Protein AF-A0A644UTD5-F1 (afdb_monomer_lite)

Structure (mmCIF, N/CA/C/O backbone):
data_AF-A0A644UTD5-F1
#
_entry.id   AF-A0A644UTD5-F1
#
loop_
_atom_site.group_PDB
_atom_site.id
_atom_site.type_symbol
_atom_site.label_atom_id
_atom_site.label_alt_id
_atom_site.label_comp_id
_atom_site.label_asym_id
_atom_site.label_entity_id
_atom_site.label_seq_id
_atom_site.pdbx_PDB_ins_code
_atom_site.Cartn_x
_atom_site.Cartn_y
_atom_site.Cartn_z
_atom_site.occupancy
_atom_site.B_iso_or_equiv
_atom_site.auth_seq_id
_atom_site.auth_comp_id
_atom_site.auth_asym_id
_atom_site.auth_atom_id
_atom_site.pdbx_PDB_model_num
ATOM 1 N N . MET A 1 1 ? 15.815 26.730 26.690 1.00 72.31 1 MET A N 1
ATOM 2 C CA . MET A 1 1 ? 14.723 26.857 25.695 1.00 72.31 1 MET A CA 1
ATOM 3 C C . MET A 1 1 ? 14.392 25.531 25.014 1.00 72.31 1 MET A C 1
ATOM 5 O O . MET A 1 1 ? 13.255 25.101 25.145 1.00 72.31 1 MET A O 1
ATOM 9 N N . LEU A 1 2 ? 15.359 24.835 24.398 1.00 78.94 2 LEU A N 1
ATOM 10 C CA . LEU A 1 2 ? 15.138 23.536 23.733 1.00 78.94 2 LEU A CA 1
ATOM 11 C C . LEU A 1 2 ? 14.426 22.489 24.612 1.00 78.94 2 LEU A C 1
ATOM 13 O O . LEU A 1 2 ? 13.412 21.934 24.210 1.00 78.94 2 LEU A O 1
ATOM 17 N N . ASN A 1 3 ? 14.89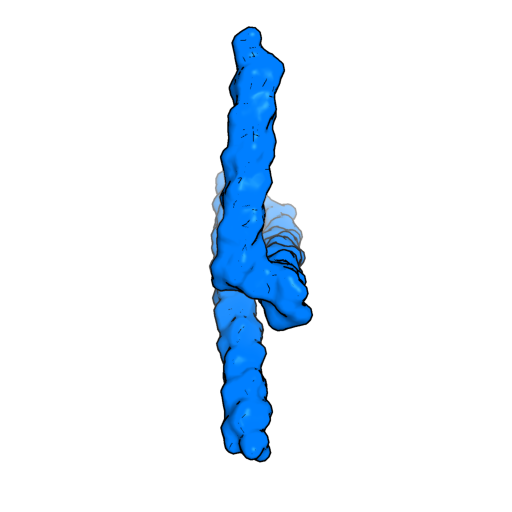3 22.276 25.848 1.00 84.12 3 ASN A N 1
ATOM 18 C CA . ASN A 1 3 ? 14.295 21.278 26.752 1.00 84.12 3 ASN A CA 1
ATOM 19 C C . ASN A 1 3 ? 12.831 21.573 27.117 1.00 84.12 3 ASN A C 1
ATOM 21 O O . ASN A 1 3 ? 12.079 20.656 27.438 1.00 84.12 3 ASN A O 1
ATOM 25 N N . ARG A 1 4 ? 12.417 22.846 27.067 1.00 85.56 4 ARG A N 1
ATOM 26 C CA . ARG A 1 4 ? 11.032 23.249 27.324 1.00 85.56 4 ARG A CA 1
ATOM 27 C C . ARG A 1 4 ? 10.142 22.934 26.120 1.00 85.56 4 ARG A C 1
ATOM 29 O O . ARG A 1 4 ? 9.104 22.314 26.314 1.00 85.56 4 ARG A O 1
ATOM 36 N N . LEU A 1 5 ? 10.612 23.240 24.907 1.00 86.44 5 LEU A N 1
ATOM 37 C CA . LEU A 1 5 ? 9.946 22.870 23.653 1.00 86.44 5 LEU A CA 1
ATOM 38 C C . LEU A 1 5 ? 9.790 21.353 23.513 1.00 86.44 5 LEU A C 1
ATOM 40 O O . LEU A 1 5 ? 8.699 20.877 23.231 1.00 86.44 5 LEU A O 1
ATOM 44 N N . PHE A 1 6 ? 10.843 20.575 23.784 1.00 90.06 6 PHE A N 1
ATOM 45 C CA . PHE A 1 6 ? 10.752 19.111 23.745 1.00 90.06 6 PHE A CA 1
ATOM 46 C C . PHE A 1 6 ? 9.741 18.562 24.749 1.00 90.06 6 PHE A C 1
ATOM 48 O O . PHE A 1 6 ? 9.035 17.604 24.449 1.00 90.06 6 PHE A O 1
ATOM 55 N N . ARG A 1 7 ? 9.648 19.164 25.939 1.00 89.69 7 ARG A N 1
ATOM 56 C CA . ARG A 1 7 ? 8.666 18.759 26.947 1.00 89.69 7 ARG A CA 1
ATOM 57 C C . ARG A 1 7 ? 7.239 19.082 26.507 1.00 89.69 7 ARG A C 1
ATOM 59 O O . ARG A 1 7 ? 6.373 18.228 26.655 1.00 89.69 7 ARG A O 1
ATOM 66 N N . GLU A 1 8 ? 7.008 20.275 25.967 1.00 92.12 8 GLU A N 1
ATOM 67 C CA . GLU A 1 8 ? 5.698 20.711 25.461 1.00 92.12 8 GLU A CA 1
ATOM 68 C C . GLU A 1 8 ? 5.251 19.846 24.270 1.00 92.12 8 GLU A C 1
ATOM 70 O O . GLU A 1 8 ? 4.174 19.256 24.327 1.00 92.12 8 GLU A O 1
ATOM 75 N N . LEU A 1 9 ? 6.134 19.608 23.294 1.00 90.88 9 LEU A N 1
ATOM 76 C CA . LEU A 1 9 ? 5.888 18.687 22.176 1.00 90.88 9 LEU A CA 1
ATOM 77 C C . LEU A 1 9 ? 5.567 17.264 22.642 1.00 90.88 9 LEU A C 1
ATOM 79 O O . LEU A 1 9 ? 4.708 16.601 22.067 1.00 90.88 9 LEU A O 1
ATOM 83 N N . ARG A 1 10 ? 6.231 16.769 23.694 1.00 92.19 10 ARG A N 1
ATOM 84 C CA . ARG A 1 10 ? 5.976 15.418 24.217 1.00 92.19 10 ARG A CA 1
ATOM 85 C C . ARG A 1 10 ? 4.598 15.301 24.866 1.00 92.19 10 ARG A C 1
ATOM 87 O O . ARG A 1 10 ? 3.965 14.254 24.755 1.00 92.19 10 ARG A O 1
ATOM 94 N N . ILE A 1 11 ? 4.147 16.356 25.546 1.00 92.56 11 ILE A N 1
ATOM 95 C CA . ILE A 1 11 ? 2.808 16.426 26.145 1.00 92.56 11 ILE A CA 1
ATOM 96 C C . ILE A 1 11 ? 1.757 16.486 25.038 1.00 92.56 11 ILE A C 1
ATOM 98 O O . ILE A 1 11 ? 0.792 15.726 25.067 1.00 92.56 11 ILE A O 1
ATOM 102 N N . GLU A 1 12 ? 1.965 17.335 24.038 1.00 93.25 12 GLU A N 1
ATOM 103 C CA . GLU A 1 12 ? 1.048 17.478 22.911 1.00 93.25 12 GLU A CA 1
ATOM 104 C C . GLU A 1 12 ? 0.950 16.182 22.099 1.00 93.25 12 GLU A C 1
ATOM 106 O O . GLU A 1 12 ? -0.147 15.687 21.849 1.00 93.25 12 GLU A O 1
ATOM 111 N N . PHE A 1 13 ? 2.083 15.534 21.822 1.00 92.69 13 PHE A N 1
ATOM 112 C CA . PHE A 1 13 ? 2.113 14.221 21.184 1.00 92.69 13 PHE A CA 1
ATOM 113 C C . PHE A 1 13 ? 1.369 13.153 21.998 1.00 92.69 13 PHE A C 1
ATOM 115 O O . PHE A 1 13 ? 0.671 12.317 21.426 1.00 92.69 13 PHE A O 1
ATOM 122 N N . TYR A 1 14 ? 1.477 13.174 23.330 1.00 93.19 14 TYR A N 1
ATOM 123 C CA . TYR A 1 14 ? 0.741 12.250 24.193 1.00 93.19 14 TYR A CA 1
ATOM 124 C C . TYR A 1 14 ? -0.777 12.440 24.074 1.00 93.19 14 TYR A C 1
ATOM 126 O O . TYR A 1 14 ? -1.504 11.455 23.927 1.00 93.19 14 TYR A O 1
ATOM 134 N N . TRP A 1 15 ? -1.258 13.686 24.092 1.00 93.62 15 TRP A N 1
ATOM 135 C CA . TRP A 1 15 ? -2.682 13.984 23.925 1.00 93.62 15 TRP A CA 1
ATOM 136 C C . TRP A 1 15 ? -3.186 13.623 22.531 1.00 93.62 15 TRP A C 1
ATOM 138 O O . TRP A 1 15 ? -4.224 12.976 22.417 1.00 93.62 15 TRP A O 1
ATOM 148 N N . VAL A 1 16 ? -2.419 13.944 21.486 1.00 91.06 16 VAL A N 1
ATOM 149 C CA . VAL A 1 16 ? -2.735 13.564 20.103 1.00 91.06 16 VAL A CA 1
ATOM 150 C C . VAL A 1 16 ? -2.818 12.048 19.967 1.00 91.06 16 VAL A C 1
ATOM 152 O O . VAL A 1 16 ? -3.796 11.537 19.427 1.00 91.06 16 VAL A O 1
ATOM 155 N N . LYS 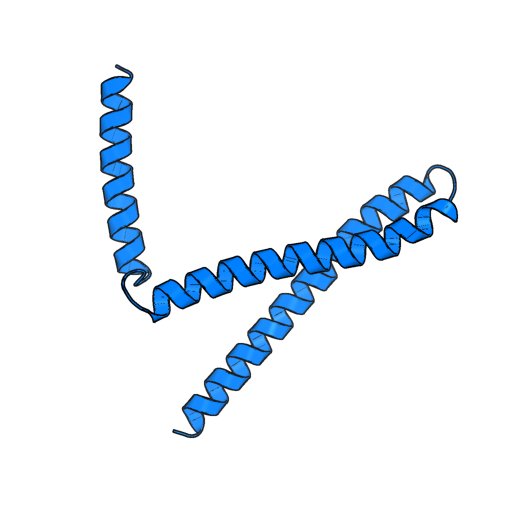A 1 17 ? -1.839 11.309 20.503 1.00 88.81 17 LYS A N 1
ATOM 156 C CA . LYS A 1 17 ? -1.854 9.843 20.496 1.00 88.81 17 LYS A CA 1
ATOM 157 C C . LYS A 1 17 ? -3.094 9.306 21.207 1.00 88.81 17 LYS A C 1
ATOM 159 O O . LYS A 1 17 ? -3.782 8.460 20.651 1.00 88.81 17 LYS A O 1
ATOM 164 N N . LYS A 1 18 ? -3.391 9.800 22.412 1.00 89.44 18 LYS A N 1
ATOM 165 C CA . LYS A 1 18 ? -4.542 9.356 23.210 1.00 89.44 18 LYS A CA 1
ATOM 166 C C . LYS A 1 18 ? -5.868 9.608 22.489 1.00 89.44 18 LYS A C 1
ATOM 168 O O . LYS A 1 18 ? -6.721 8.723 22.459 1.00 89.44 18 LYS A O 1
ATOM 173 N N . GLU A 1 19 ? -6.032 10.781 21.885 1.00 92.12 19 GLU A N 1
ATOM 174 C CA . GLU A 1 19 ? -7.240 11.120 21.131 1.00 92.12 19 GLU A CA 1
ATOM 175 C C . GLU A 1 19 ? -7.370 10.270 19.860 1.00 92.12 19 GLU A C 1
ATOM 177 O O . GLU A 1 19 ? -8.449 9.758 19.564 1.00 92.12 19 GLU A O 1
ATOM 182 N N . LEU A 1 20 ? -6.266 10.051 19.138 1.00 85.31 20 LEU A N 1
ATOM 183 C CA . LEU A 1 20 ? -6.238 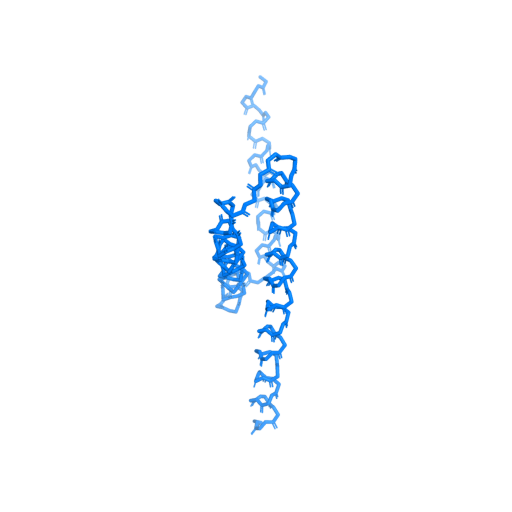9.204 17.947 1.00 85.31 20 LEU A CA 1
ATOM 184 C C . LEU A 1 20 ? -6.613 7.758 18.290 1.00 85.31 20 LEU A C 1
ATOM 186 O O . LEU A 1 20 ? -7.485 7.178 17.650 1.00 85.31 20 LEU A O 1
ATOM 190 N N . THR A 1 21 ? -6.006 7.201 19.335 1.00 87.00 21 THR A N 1
ATOM 191 C CA . THR A 1 21 ? -6.300 5.860 19.837 1.00 87.00 21 THR A CA 1
ATOM 192 C C . THR A 1 21 ? -7.779 5.696 20.182 1.00 87.00 21 THR A C 1
ATOM 194 O O . THR A 1 21 ? -8.399 4.731 19.731 1.00 87.00 21 THR A O 1
ATOM 197 N N . ARG A 1 22 ? -8.370 6.670 20.887 1.00 86.62 22 ARG A N 1
ATOM 198 C CA . ARG A 1 22 ? -9.794 6.653 21.241 1.00 86.62 22 ARG A CA 1
ATOM 199 C C . ARG A 1 22 ? -10.692 6.738 20.009 1.00 86.62 22 ARG A C 1
ATOM 201 O O . ARG A 1 22 ? -11.616 5.945 19.867 1.00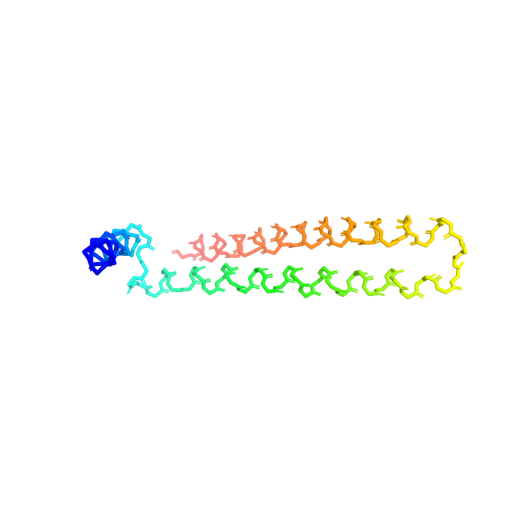 86.62 22 ARG A O 1
ATOM 208 N N . ARG A 1 23 ? -10.428 7.684 19.105 1.00 85.50 23 ARG A N 1
ATOM 209 C CA . ARG A 1 23 ? -11.269 7.930 17.923 1.00 85.50 23 ARG A CA 1
ATOM 210 C C . ARG A 1 23 ? -11.257 6.754 16.946 1.00 85.50 23 ARG A C 1
ATOM 212 O O . ARG A 1 23 ? -12.295 6.402 16.395 1.00 85.50 23 ARG A O 1
ATOM 219 N N . TRP A 1 24 ? -10.093 6.141 16.754 1.00 78.50 24 TRP A N 1
ATOM 220 C CA . TRP A 1 24 ? -9.894 5.024 15.828 1.00 78.50 24 TRP A CA 1
ATOM 221 C C . TRP A 1 24 ? -10.030 3.652 16.494 1.00 78.50 24 TRP A C 1
ATOM 223 O O . TRP A 1 24 ? -9.805 2.638 15.839 1.00 78.50 24 TRP A O 1
ATOM 233 N N . HIS A 1 25 ? -10.408 3.609 17.778 1.00 85.31 25 HIS A N 1
ATOM 234 C CA . HIS A 1 25 ? -10.557 2.378 18.556 1.00 85.31 25 HIS A CA 1
ATOM 235 C C . HIS A 1 25 ? -9.326 1.462 18.446 1.00 85.31 25 HIS A C 1
ATOM 237 O O . HIS A 1 25 ? -9.459 0.239 18.374 1.00 85.31 25 HIS A O 1
ATOM 243 N N . LEU A 1 26 ? -8.121 2.045 18.429 1.00 83.00 26 LEU A N 1
ATOM 244 C CA . LEU A 1 26 ? -6.857 1.306 18.275 1.00 83.00 26 LEU A CA 1
ATOM 245 C C . LEU A 1 26 ? -6.560 0.386 19.470 1.00 83.00 26 LEU A C 1
ATOM 247 O O . LEU A 1 26 ? -5.684 -0.467 19.376 1.00 83.00 26 LEU A O 1
ATOM 251 N N . ASP A 1 27 ? -7.315 0.536 20.559 1.00 84.75 27 ASP A N 1
ATOM 252 C CA . ASP A 1 27 ? -7.298 -0.350 21.726 1.00 84.75 27 ASP A CA 1
ATOM 253 C C . ASP A 1 27 ? -8.084 -1.653 21.499 1.00 84.75 27 ASP A C 1
ATOM 255 O O . ASP A 1 27 ? -7.995 -2.588 22.292 1.00 84.75 27 ASP A O 1
ATOM 259 N N . THR A 1 28 ? -8.885 -1.725 20.432 1.00 88.62 28 THR A N 1
ATOM 260 C CA . THR A 1 28 ? -9.707 -2.896 20.111 1.00 88.62 28 THR A CA 1
ATOM 261 C C . THR A 1 28 ? -9.005 -3.812 19.107 1.00 88.62 28 THR A C 1
ATOM 263 O O . THR A 1 28 ? -8.272 -3.328 18.238 1.00 88.62 28 THR A O 1
ATOM 266 N N . PRO A 1 29 ? -9.285 -5.131 19.131 1.00 85.25 29 PRO A N 1
ATOM 267 C CA . PRO A 1 29 ? -8.775 -6.055 18.119 1.00 85.25 29 PRO A CA 1
ATOM 268 C C . PRO A 1 29 ? -9.119 -5.615 16.688 1.00 85.25 29 PRO A C 1
ATOM 270 O O . PRO A 1 29 ? -8.288 -5.743 15.796 1.00 85.25 29 PRO A O 1
ATOM 273 N N . ILE A 1 30 ? -10.309 -5.035 16.477 1.00 83.75 30 ILE A N 1
ATOM 274 C CA . ILE A 1 30 ? -10.739 -4.499 15.176 1.00 83.75 30 ILE A CA 1
ATOM 275 C C . ILE A 1 30 ? -9.838 -3.345 14.719 1.00 83.75 30 ILE A C 1
ATOM 277 O O . ILE A 1 30 ? -9.415 -3.325 13.563 1.00 83.75 30 ILE A O 1
ATOM 281 N N . GLY A 1 31 ? -9.513 -2.405 15.613 1.00 84.19 31 GLY A N 1
ATOM 282 C CA . GLY A 1 31 ? -8.652 -1.266 15.290 1.00 84.19 31 GLY A CA 1
ATOM 283 C C . GLY A 1 31 ? -7.238 -1.711 14.920 1.00 84.19 31 GLY A C 1
ATOM 284 O O . GLY A 1 31 ? -6.689 -1.261 13.914 1.00 84.19 31 GLY A O 1
ATOM 285 N N . ILE A 1 32 ? -6.680 -2.663 15.675 1.00 86.69 32 ILE A N 1
ATOM 286 C CA . ILE A 1 32 ? -5.362 -3.256 15.398 1.00 86.69 32 ILE A CA 1
ATOM 287 C C . ILE A 1 32 ? -5.362 -3.975 14.043 1.00 86.69 32 ILE A C 1
ATOM 289 O O . ILE A 1 32 ? -4.459 -3.762 13.233 1.00 86.69 32 ILE A O 1
ATOM 293 N N . VAL A 1 33 ? -6.390 -4.782 13.758 1.00 88.38 33 VAL A N 1
ATOM 294 C CA . VAL A 1 33 ? -6.543 -5.455 12.459 1.00 88.38 33 VAL A CA 1
ATOM 295 C C . VAL A 1 33 ? -6.632 -4.434 11.325 1.00 88.38 33 VAL A C 1
ATOM 297 O O . VAL A 1 33 ? -5.976 -4.618 10.303 1.00 88.38 33 VAL A O 1
ATOM 300 N N . GLY A 1 34 ? -7.351 -3.324 11.510 1.00 85.94 34 GLY A N 1
ATOM 301 C CA . GLY A 1 34 ? -7.411 -2.233 10.533 1.00 85.94 34 GLY A CA 1
ATOM 302 C C . GLY A 1 34 ? -6.033 -1.655 10.194 1.00 85.94 34 GLY A C 1
ATOM 303 O O . GLY A 1 34 ? -5.702 -1.495 9.019 1.00 85.94 34 GLY A O 1
ATOM 304 N N . VAL A 1 35 ? -5.185 -1.415 11.199 1.00 88.62 35 VAL A N 1
ATOM 305 C CA . VAL A 1 35 ? -3.801 -0.954 10.984 1.00 88.62 35 VAL A CA 1
ATOM 306 C C . VAL A 1 35 ? -2.973 -2.000 10.235 1.00 88.62 35 VAL A C 1
ATOM 308 O O . VAL A 1 35 ? -2.260 -1.652 9.294 1.00 88.62 35 VAL A O 1
ATOM 311 N N . ILE A 1 36 ? -3.086 -3.280 10.599 1.00 90.44 36 ILE A N 1
ATOM 312 C CA . ILE A 1 36 ? -2.386 -4.376 9.911 1.00 90.44 36 ILE A CA 1
ATOM 313 C C . ILE A 1 36 ? -2.822 -4.461 8.443 1.00 90.44 36 ILE A C 1
ATOM 315 O O . ILE A 1 36 ? -1.978 -4.620 7.561 1.00 90.44 36 ILE A O 1
ATOM 319 N N . VAL A 1 37 ? -4.116 -4.314 8.153 1.00 89.12 37 VAL A N 1
ATOM 320 C CA . VAL A 1 37 ? -4.650 -4.310 6.781 1.00 89.12 37 VAL A CA 1
ATOM 321 C C . VAL A 1 37 ? -4.093 -3.133 5.977 1.00 89.12 37 VAL A C 1
ATOM 323 O O . VAL A 1 37 ? -3.668 -3.320 4.841 1.00 89.12 37 VAL A O 1
ATOM 326 N N . LEU A 1 38 ? -4.010 -1.936 6.563 1.00 89.38 38 LEU A N 1
ATOM 327 C CA . LEU A 1 38 ? -3.418 -0.773 5.891 1.00 89.38 38 LEU A CA 1
ATOM 328 C C . LEU A 1 38 ? -1.925 -0.971 5.598 1.00 89.38 38 LEU A C 1
ATOM 330 O O . LEU A 1 38 ? -1.478 -0.737 4.474 1.00 89.38 38 LEU A O 1
ATOM 334 N N . LEU A 1 39 ? -1.154 -1.434 6.585 1.00 93.94 39 LEU A N 1
ATOM 335 C CA . LEU A 1 39 ? 0.281 -1.676 6.423 1.00 93.94 39 LEU A CA 1
ATOM 336 C C . LEU A 1 39 ? 0.562 -2.803 5.425 1.00 93.94 39 LEU A C 1
ATOM 338 O O . LEU A 1 39 ? 1.451 -2.673 4.584 1.00 93.94 39 LEU A O 1
ATOM 342 N N . SER A 1 40 ? -0.211 -3.887 5.481 1.00 92.06 40 SER A N 1
ATOM 343 C CA . SER A 1 40 ? -0.093 -4.987 4.523 1.00 92.06 40 SER A CA 1
ATOM 344 C C . SER A 1 40 ? -0.490 -4.550 3.117 1.00 92.06 40 SER A C 1
ATOM 346 O O . SER A 1 40 ? 0.246 -4.853 2.186 1.00 92.06 40 SER A O 1
ATOM 348 N N . GLY A 1 41 ? -1.558 -3.764 2.949 1.00 91.38 41 GLY A N 1
ATOM 349 C CA . GLY A 1 41 ? -1.943 -3.177 1.664 1.00 91.38 41 GLY A CA 1
ATOM 350 C C . GLY A 1 41 ? -0.845 -2.293 1.064 1.00 91.38 41 GLY A C 1
ATOM 351 O O . GLY A 1 41 ? -0.508 -2.444 -0.110 1.00 91.38 41 GLY A O 1
ATOM 352 N N . LEU A 1 42 ? -0.216 -1.435 1.873 1.00 92.81 42 LEU A N 1
ATOM 353 C CA . LEU A 1 42 ? 0.941 -0.636 1.447 1.00 92.81 42 LEU A CA 1
ATOM 354 C C . LEU A 1 42 ? 2.136 -1.512 1.048 1.00 92.81 42 LEU A C 1
ATOM 356 O O . LEU A 1 42 ? 2.757 -1.269 0.014 1.00 92.81 42 LEU A O 1
ATOM 360 N N . GLY A 1 43 ? 2.444 -2.551 1.826 1.00 93.19 43 GLY A N 1
ATOM 361 C CA . GLY A 1 43 ? 3.497 -3.507 1.482 1.00 93.19 43 GLY A CA 1
ATOM 362 C C . GLY A 1 43 ? 3.216 -4.219 0.156 1.00 93.19 43 GLY A C 1
ATOM 363 O O . GLY A 1 43 ? 4.080 -4.287 -0.715 1.00 93.19 43 GLY A O 1
ATOM 364 N N . LEU A 1 44 ? 1.983 -4.684 -0.033 1.00 91.88 44 LEU A N 1
ATOM 365 C CA . LEU A 1 44 ? 1.528 -5.385 -1.231 1.00 91.88 44 LEU A CA 1
ATOM 366 C C . LEU A 1 44 ? 1.590 -4.470 -2.467 1.00 91.88 44 LEU A C 1
ATOM 368 O O . LEU A 1 44 ? 2.078 -4.886 -3.517 1.00 91.88 44 LEU A O 1
ATOM 372 N N . PHE A 1 45 ? 1.203 -3.200 -2.322 1.00 92.25 45 PHE A N 1
ATOM 373 C CA . PHE A 1 45 ? 1.344 -2.178 -3.361 1.00 92.25 45 PHE A CA 1
ATOM 374 C C . PHE A 1 45 ? 2.793 -2.008 -3.821 1.00 92.25 45 PHE A C 1
ATOM 376 O O . PHE A 1 45 ? 3.067 -2.010 -5.021 1.00 92.25 45 PHE A O 1
ATOM 383 N N . LEU A 1 46 ? 3.728 -1.893 -2.875 1.00 92.56 46 LEU A N 1
ATOM 384 C CA . LEU A 1 46 ? 5.147 -1.740 -3.189 1.00 92.56 46 LEU A CA 1
ATOM 385 C C . LEU A 1 46 ? 5.724 -2.997 -3.847 1.00 92.56 46 LEU A C 1
ATOM 387 O O . LEU A 1 46 ? 6.477 -2.881 -4.814 1.00 92.56 46 LEU A O 1
ATOM 391 N N . LEU A 1 47 ? 5.349 -4.186 -3.369 1.00 93.62 47 LEU A N 1
ATOM 392 C CA . LEU A 1 47 ? 5.810 -5.458 -3.928 1.00 93.62 47 LEU A CA 1
ATOM 393 C C . LEU A 1 47 ? 5.333 -5.657 -5.372 1.00 93.62 47 LEU A C 1
ATOM 395 O O . LEU A 1 47 ? 6.146 -5.976 -6.243 1.00 93.62 47 LEU A O 1
ATOM 399 N N . ILE A 1 48 ? 4.047 -5.422 -5.650 1.00 91.38 48 ILE A N 1
ATOM 400 C CA . ILE A 1 48 ? 3.505 -5.510 -7.015 1.00 91.38 48 ILE A CA 1
ATOM 401 C C . ILE A 1 48 ? 4.144 -4.445 -7.901 1.00 91.38 48 ILE A C 1
ATOM 403 O O . ILE A 1 48 ? 4.609 -4.761 -8.997 1.00 91.38 48 ILE A O 1
ATOM 407 N N . GLY A 1 49 ? 4.228 -3.204 -7.419 1.00 89.69 49 GLY A N 1
ATOM 408 C CA . GLY A 1 49 ? 4.811 -2.106 -8.179 1.00 89.69 49 GLY A CA 1
ATOM 409 C C . GLY A 1 49 ? 6.259 -2.400 -8.564 1.00 89.69 49 GLY A C 1
ATOM 410 O O . GLY A 1 49 ? 6.653 -2.244 -9.721 1.00 89.69 49 GLY A O 1
ATOM 411 N N . GLN A 1 50 ? 7.048 -2.920 -7.626 1.00 90.44 50 GLN A N 1
ATOM 412 C CA . GLN A 1 50 ? 8.417 -3.339 -7.897 1.00 90.44 50 GLN A CA 1
ATOM 413 C C . GLN A 1 50 ? 8.477 -4.510 -8.888 1.00 90.44 50 GLN A C 1
ATOM 415 O O . GLN A 1 50 ? 9.319 -4.495 -9.786 1.00 90.44 50 GLN A O 1
ATOM 420 N N . GLY A 1 51 ? 7.605 -5.512 -8.744 1.00 89.81 51 GLY A N 1
ATOM 421 C CA . GLY A 1 51 ? 7.532 -6.665 -9.644 1.00 89.81 51 GLY A CA 1
ATOM 422 C C . GLY A 1 51 ? 7.250 -6.253 -11.088 1.00 89.81 51 GLY A C 1
ATOM 423 O O . GLY A 1 51 ? 8.001 -6.613 -11.993 1.00 89.81 51 GLY A O 1
ATOM 424 N N . ILE A 1 52 ? 6.235 -5.413 -11.296 1.00 87.81 52 ILE A N 1
ATOM 425 C CA . ILE A 1 52 ? 5.873 -4.894 -12.620 1.00 87.81 52 ILE A CA 1
ATOM 426 C C . ILE A 1 52 ? 7.011 -4.046 -13.188 1.00 87.81 52 ILE A C 1
ATOM 428 O O . ILE A 1 52 ? 7.444 -4.277 -14.315 1.00 87.81 52 ILE A O 1
ATOM 432 N N . ALA A 1 53 ? 7.561 -3.112 -12.406 1.00 87.69 53 ALA A N 1
ATOM 433 C CA . ALA A 1 53 ? 8.668 -2.277 -12.864 1.00 87.69 53 ALA A CA 1
ATOM 434 C C . ALA A 1 53 ? 9.885 -3.119 -13.286 1.00 87.69 53 ALA A C 1
ATOM 436 O O . ALA A 1 53 ? 10.523 -2.806 -14.288 1.00 87.69 53 ALA A O 1
ATOM 437 N N . LYS A 1 54 ? 10.197 -4.210 -12.573 1.00 88.56 54 LYS A N 1
ATOM 438 C CA . LYS A 1 54 ? 11.281 -5.136 -12.946 1.00 88.56 54 LYS A CA 1
ATOM 439 C C . LYS A 1 54 ? 11.034 -5.816 -14.293 1.00 88.56 54 LYS A C 1
ATOM 441 O O . LYS A 1 54 ? 11.961 -5.866 -15.095 1.00 88.56 54 LYS A O 1
ATOM 446 N N . ILE A 1 55 ? 9.814 -6.290 -14.557 1.00 86.56 55 ILE A N 1
ATOM 447 C CA . ILE A 1 55 ? 9.461 -6.941 -15.831 1.00 86.56 55 ILE A CA 1
ATOM 448 C C . ILE A 1 55 ? 9.697 -5.985 -17.004 1.00 86.56 55 ILE A C 1
ATOM 450 O O . ILE A 1 55 ? 10.349 -6.344 -17.978 1.00 86.56 55 ILE A O 1
ATOM 454 N N . PHE A 1 56 ? 9.239 -4.739 -16.896 1.00 82.31 56 PHE A N 1
ATOM 455 C CA . PHE A 1 56 ? 9.428 -3.753 -17.963 1.00 82.31 56 PHE A CA 1
ATOM 456 C C . PHE A 1 56 ? 10.881 -3.287 -18.093 1.00 82.31 56 PHE A C 1
ATOM 458 O O . PHE A 1 56 ? 11.363 -3.062 -19.200 1.00 82.31 56 PHE A O 1
ATOM 465 N N . ARG A 1 57 ? 11.620 -3.193 -16.984 1.00 83.50 57 ARG A N 1
ATOM 466 C CA . ARG A 1 57 ? 13.056 -2.888 -17.023 1.00 83.50 57 ARG A CA 1
ATOM 467 C C . ARG A 1 57 ? 13.880 -4.005 -17.662 1.00 83.50 57 ARG A C 1
ATOM 469 O O . ARG A 1 57 ? 14.921 -3.710 -18.236 1.00 83.50 57 ARG A O 1
ATOM 476 N N . ALA A 1 58 ? 13.415 -5.254 -17.639 1.00 86.00 58 ALA A N 1
ATOM 477 C CA . ALA A 1 58 ? 14.058 -6.344 -18.374 1.00 86.00 58 ALA A CA 1
ATOM 478 C C . ALA A 1 58 ? 14.044 -6.129 -19.900 1.00 86.00 58 ALA A C 1
ATOM 480 O O . ALA A 1 58 ? 14.869 -6.709 -20.599 1.00 86.00 58 ALA A O 1
ATOM 481 N N . ALA A 1 59 ? 13.166 -5.260 -20.416 1.00 78.94 59 ALA A N 1
ATOM 482 C CA . ALA A 1 59 ? 13.153 -4.872 -21.823 1.00 78.94 59 ALA A CA 1
ATOM 483 C C . ALA A 1 59 ? 14.202 -3.797 -22.174 1.00 78.94 59 ALA A C 1
ATOM 485 O O . ALA A 1 59 ? 14.457 -3.583 -23.351 1.00 78.94 59 ALA A O 1
ATOM 486 N N . ILE A 1 60 ? 14.850 -3.147 -21.194 1.00 81.00 60 ILE A N 1
ATOM 487 C CA . ILE A 1 60 ? 15.834 -2.068 -21.426 1.00 81.00 60 ILE A CA 1
ATOM 488 C C . ILE A 1 60 ? 16.982 -2.460 -22.376 1.00 81.00 60 ILE A C 1
ATOM 490 O O . ILE A 1 60 ? 17.308 -1.639 -23.228 1.00 81.00 60 ILE A O 1
ATOM 494 N N . PRO A 1 61 ? 17.572 -3.672 -22.318 1.00 82.00 61 PRO A N 1
ATOM 495 C CA . PRO A 1 61 ? 18.625 -4.078 -23.258 1.00 82.00 61 PRO A CA 1
ATOM 496 C C . PRO A 1 61 ? 18.190 -4.089 -24.732 1.00 82.00 61 PRO A C 1
ATOM 498 O O . PRO A 1 61 ? 19.035 -4.135 -25.619 1.00 82.00 61 PRO A O 1
ATOM 501 N N . TRP A 1 62 ? 16.882 -4.048 -24.994 1.00 82.44 62 TRP A N 1
ATOM 502 C CA . TRP A 1 62 ? 16.279 -4.090 -26.325 1.00 82.44 62 TRP A CA 1
ATOM 503 C C . TRP A 1 62 ? 15.938 -2.690 -26.858 1.00 82.44 62 TRP A C 1
ATOM 505 O O . TRP A 1 62 ? 15.345 -2.563 -27.927 1.00 82.44 62 TRP A O 1
ATOM 515 N N . VAL A 1 63 ? 16.283 -1.630 -26.119 1.00 83.06 63 VAL A N 1
ATOM 516 C CA . VAL A 1 63 ? 15.944 -0.238 -26.440 1.00 83.06 63 VAL A CA 1
ATOM 517 C C . VAL A 1 63 ? 17.189 0.639 -26.325 1.00 83.06 63 VAL A C 1
ATOM 519 O O . VAL A 1 63 ? 17.953 0.521 -25.373 1.00 83.06 63 VAL A O 1
ATOM 522 N N . THR A 1 64 ? 17.399 1.548 -27.278 1.00 85.44 64 THR A N 1
ATOM 523 C CA . THR A 1 64 ? 18.610 2.383 -27.345 1.00 85.44 64 THR A CA 1
ATOM 524 C C . THR A 1 64 ? 18.302 3.878 -27.218 1.00 85.44 64 THR A C 1
ATOM 526 O O . THR A 1 64 ? 17.215 4.353 -27.555 1.00 85.44 64 THR A O 1
ATOM 529 N N . GLY A 1 65 ? 19.273 4.640 -26.700 1.00 82.56 65 GLY A N 1
ATOM 530 C CA . GLY A 1 65 ? 19.214 6.103 -26.617 1.00 82.56 65 GLY A CA 1
ATOM 531 C C . GLY A 1 65 ? 18.109 6.642 -25.698 1.00 82.56 65 GLY A C 1
ATOM 532 O O . GLY A 1 65 ? 17.864 6.119 -24.610 1.00 82.56 65 GLY A O 1
ATOM 533 N N . ASN A 1 66 ? 17.429 7.706 -26.137 1.00 81.88 66 ASN A N 1
ATOM 534 C CA . ASN A 1 66 ? 16.405 8.418 -25.355 1.00 81.88 66 ASN A CA 1
ATOM 535 C C . ASN A 1 66 ? 15.187 7.538 -24.979 1.00 81.88 66 ASN A C 1
ATOM 537 O O . ASN A 1 66 ? 14.444 7.822 -24.033 1.00 81.88 66 ASN A O 1
ATOM 541 N N . SER A 1 67 ? 15.002 6.424 -25.688 1.00 83.06 67 SER A N 1
ATOM 542 C CA . SER A 1 67 ? 13.945 5.447 -25.432 1.00 83.06 67 SER A CA 1
ATOM 543 C C . SER A 1 67 ? 14.122 4.720 -24.094 1.00 83.06 67 SER A C 1
ATOM 545 O O . SER A 1 67 ? 13.127 4.341 -23.482 1.00 83.06 67 SER A O 1
ATOM 547 N N . VAL A 1 68 ? 15.351 4.599 -23.573 1.00 85.75 68 VAL A N 1
ATOM 548 C CA . VAL A 1 68 ? 15.624 3.976 -22.262 1.00 85.75 68 VAL A CA 1
ATOM 549 C C . VAL A 1 68 ? 14.961 4.759 -21.127 1.00 85.75 68 VAL A C 1
ATOM 551 O O . VAL A 1 68 ? 14.283 4.175 -20.282 1.00 85.75 68 VAL A O 1
ATOM 554 N N . SER A 1 69 ? 15.103 6.088 -21.132 1.00 86.00 69 SER A N 1
ATOM 555 C CA . SER A 1 69 ? 14.473 6.970 -20.139 1.00 86.00 69 SER A CA 1
ATOM 556 C C . SER A 1 69 ? 12.946 6.882 -20.211 1.00 86.00 69 SER A C 1
ATOM 558 O O . SER A 1 69 ? 12.266 6.732 -19.195 1.00 86.00 69 SER A O 1
ATOM 560 N N . THR A 1 70 ? 12.400 6.880 -21.428 1.00 88.31 70 THR A N 1
ATOM 561 C CA . THR A 1 70 ? 10.952 6.782 -21.658 1.00 88.31 70 THR A CA 1
ATOM 562 C C . THR A 1 70 ? 10.387 5.454 -21.146 1.00 88.31 70 THR A C 1
ATOM 564 O O . THR A 1 70 ? 9.372 5.434 -20.446 1.00 88.31 70 THR A O 1
ATOM 567 N N . VAL A 1 71 ? 11.061 4.336 -21.425 1.00 86.94 71 VAL A N 1
ATOM 568 C CA . VAL A 1 71 ? 10.686 3.003 -20.923 1.00 86.94 71 VAL A CA 1
ATOM 569 C C . VAL A 1 71 ? 10.807 2.933 -19.400 1.00 86.94 71 VAL A C 1
ATOM 571 O O . VAL A 1 71 ? 9.926 2.396 -18.731 1.00 86.94 71 VAL A O 1
ATOM 574 N N . TYR A 1 72 ? 11.837 3.550 -18.821 1.00 87.56 72 TYR A N 1
ATOM 575 C CA . TYR A 1 72 ? 11.996 3.623 -17.372 1.00 87.56 72 TYR A CA 1
ATOM 576 C C . TYR A 1 72 ? 10.821 4.349 -16.698 1.00 87.56 72 TYR A C 1
ATOM 578 O O . TYR A 1 72 ? 10.179 3.785 -15.810 1.00 87.56 72 TYR A O 1
ATOM 586 N N . TRP A 1 73 ? 10.482 5.564 -17.129 1.00 89.38 73 TRP A N 1
ATOM 587 C CA . TRP A 1 73 ? 9.399 6.337 -16.510 1.00 89.38 73 TRP A CA 1
ATOM 588 C C . TRP A 1 73 ? 8.014 5.744 -16.773 1.00 89.38 73 TRP A C 1
ATOM 590 O O . TRP A 1 73 ? 7.188 5.677 -15.859 1.00 89.38 73 TRP A O 1
ATOM 600 N N . SER A 1 74 ? 7.768 5.244 -17.986 1.00 89.38 74 SER A N 1
ATOM 601 C CA . SER A 1 74 ? 6.508 4.566 -18.315 1.00 89.38 74 SER A CA 1
ATOM 602 C C . SER A 1 74 ? 6.317 3.281 -17.508 1.00 89.38 74 SER A C 1
ATOM 604 O O . SER A 1 74 ? 5.211 3.037 -17.026 1.00 89.38 74 SER A O 1
ATOM 606 N N . SER A 1 75 ? 7.387 2.513 -17.260 1.00 89.38 75 SER A N 1
ATOM 607 C CA . SER A 1 75 ? 7.328 1.313 -16.416 1.00 89.38 75 SER A CA 1
ATOM 608 C C . SER A 1 75 ? 6.895 1.623 -14.985 1.00 89.38 75 SER A C 1
ATOM 610 O O . SER A 1 75 ? 6.053 0.917 -14.433 1.00 89.38 75 SER A O 1
ATOM 612 N N . ILE A 1 76 ? 7.408 2.710 -14.398 1.00 90.19 76 ILE A N 1
ATOM 613 C CA . ILE A 1 76 ? 7.026 3.153 -13.052 1.00 90.19 76 ILE A CA 1
ATOM 614 C C . ILE A 1 76 ? 5.566 3.610 -13.047 1.00 90.19 76 ILE A C 1
ATOM 616 O O . ILE A 1 76 ? 4.795 3.203 -12.178 1.00 90.19 76 ILE A O 1
ATOM 620 N N . GLY A 1 77 ? 5.168 4.423 -14.029 1.00 91.50 77 GLY A N 1
ATOM 621 C CA . GLY A 1 77 ? 3.794 4.909 -14.141 1.00 91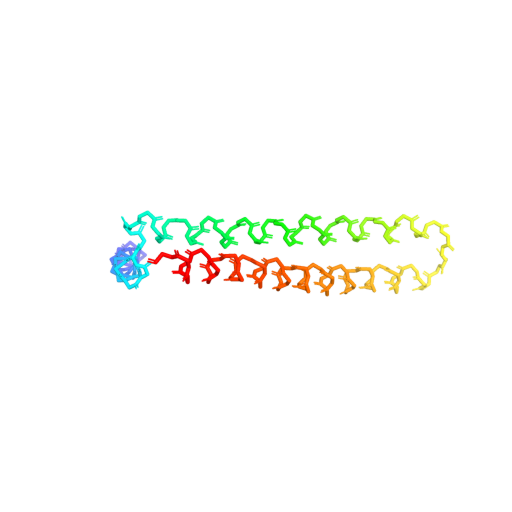.50 77 GLY A CA 1
ATOM 622 C C . GLY A 1 77 ? 2.780 3.772 -14.284 1.00 91.50 77 GLY A C 1
ATOM 623 O O . GLY A 1 77 ? 1.745 3.779 -13.620 1.00 91.50 77 GLY A O 1
ATOM 624 N N . LEU A 1 78 ? 3.086 2.767 -15.107 1.00 90.69 78 LEU A N 1
ATOM 625 C CA . LEU A 1 78 ? 2.246 1.584 -15.265 1.00 90.69 78 LEU A CA 1
ATOM 626 C C . LEU A 1 78 ? 2.206 0.746 -13.983 1.00 90.69 78 LEU A C 1
ATOM 628 O O . LEU A 1 78 ? 1.124 0.366 -13.542 1.00 90.69 78 LEU A O 1
ATOM 632 N N . ALA A 1 79 ? 3.361 0.502 -13.362 1.00 90.81 79 ALA A N 1
ATOM 633 C CA . ALA A 1 79 ? 3.461 -0.253 -12.120 1.00 90.81 79 ALA A CA 1
ATOM 634 C C . ALA A 1 79 ? 2.596 0.346 -11.004 1.00 90.81 79 ALA A C 1
ATOM 636 O O . ALA A 1 79 ? 1.853 -0.384 -10.348 1.00 90.81 79 ALA A O 1
ATOM 637 N N . LEU A 1 80 ? 2.632 1.670 -10.826 1.00 92.94 80 LEU A N 1
ATOM 638 C CA . LEU A 1 80 ? 1.796 2.369 -9.848 1.00 92.94 80 LEU A CA 1
ATOM 639 C C . LEU A 1 80 ? 0.303 2.224 -10.166 1.00 92.94 80 LEU A C 1
ATOM 641 O O . LEU A 1 80 ? -0.478 1.889 -9.277 1.00 92.94 80 LEU A O 1
ATOM 645 N N . LYS A 1 81 ? -0.097 2.421 -11.431 1.00 93.44 81 LYS A N 1
ATOM 646 C CA . LYS A 1 81 ? -1.500 2.292 -11.863 1.00 93.44 81 LYS A CA 1
ATOM 647 C C . LYS A 1 81 ? -2.042 0.886 -11.619 1.00 93.44 81 LYS A C 1
ATOM 649 O O . LYS A 1 81 ? -3.100 0.740 -11.014 1.00 93.44 81 LYS A O 1
ATOM 654 N N . VAL A 1 82 ? -1.316 -0.142 -12.055 1.00 92.0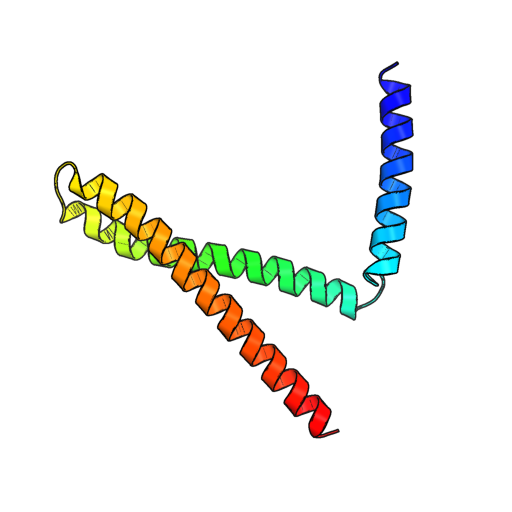6 82 VAL A N 1
ATOM 655 C CA . VAL A 1 82 ? -1.750 -1.539 -11.910 1.00 92.06 82 VAL A CA 1
ATOM 656 C C . VAL A 1 82 ? -1.817 -1.938 -10.439 1.00 92.06 82 VAL A C 1
ATOM 658 O O . VAL A 1 82 ? -2.808 -2.527 -10.017 1.00 92.06 82 VAL A O 1
ATOM 661 N N . SER A 1 83 ? -0.816 -1.561 -9.638 1.00 92.19 83 SER A N 1
ATOM 662 C CA . SER A 1 83 ? -0.807 -1.856 -8.198 1.00 92.19 83 SER A CA 1
ATOM 663 C C . SER A 1 83 ? -1.974 -1.185 -7.473 1.00 92.19 83 SER A C 1
ATOM 665 O O . SER A 1 83 ? -2.591 -1.791 -6.600 1.00 92.19 83 SER A O 1
ATOM 667 N N . PHE A 1 84 ? -2.318 0.047 -7.859 1.00 92.12 84 PHE A N 1
ATOM 668 C CA . PHE A 1 84 ? -3.444 0.775 -7.278 1.00 92.12 84 PHE A CA 1
ATOM 669 C C . PHE A 1 84 ? -4.782 0.120 -7.631 1.00 92.12 84 PHE A C 1
ATOM 671 O O . PHE A 1 84 ? -5.587 -0.159 -6.744 1.00 92.12 84 PHE A O 1
ATOM 678 N N . VAL A 1 85 ? -5.000 -0.188 -8.913 1.00 94.88 85 VAL A N 1
ATOM 679 C CA . VAL A 1 85 ? -6.218 -0.874 -9.376 1.00 94.88 85 VAL A CA 1
ATOM 680 C C . VAL A 1 85 ? -6.363 -2.238 -8.700 1.00 94.88 85 VAL A C 1
ATOM 682 O O . VAL A 1 85 ? -7.454 -2.590 -8.255 1.00 94.88 85 VAL A O 1
ATOM 685 N N . PHE A 1 86 ? -5.264 -2.981 -8.552 1.00 91.69 86 PHE A N 1
ATOM 686 C CA . PHE A 1 86 ? -5.265 -4.260 -7.849 1.00 91.69 86 PHE A CA 1
ATOM 687 C C . PHE A 1 86 ? -5.664 -4.121 -6.375 1.00 91.69 86 PHE A C 1
ATOM 689 O O . PHE A 1 86 ? -6.484 -4.901 -5.895 1.00 91.69 86 PHE A O 1
ATOM 696 N N . LEU A 1 87 ? -5.148 -3.116 -5.657 1.00 93.25 87 LEU A N 1
ATOM 697 C CA . LEU A 1 87 ? -5.553 -2.865 -4.270 1.00 93.25 87 LEU A CA 1
ATOM 698 C C . LEU A 1 87 ? -7.044 -2.540 -4.147 1.00 93.25 87 LEU A C 1
ATOM 700 O O . LEU A 1 87 ? -7.711 -3.063 -3.253 1.00 93.25 87 LEU A O 1
ATOM 704 N N . VAL A 1 88 ? -7.578 -1.704 -5.040 1.00 94.50 88 VAL A N 1
ATOM 705 C CA . VAL A 1 88 ? -9.013 -1.375 -5.064 1.00 94.50 88 VAL A CA 1
ATOM 706 C C . VAL A 1 88 ? -9.843 -2.636 -5.302 1.00 94.50 88 VAL A C 1
ATOM 708 O O . VAL A 1 88 ? -10.827 -2.873 -4.597 1.00 94.50 88 VAL A O 1
ATOM 711 N N . PHE A 1 89 ? -9.423 -3.481 -6.243 1.00 93.50 89 PHE A N 1
ATOM 712 C CA . PHE A 1 89 ? -10.070 -4.759 -6.523 1.00 93.50 89 PHE A CA 1
ATOM 713 C C . PHE A 1 89 ? -10.041 -5.705 -5.312 1.00 93.50 89 PHE A C 1
ATOM 715 O O . PHE A 1 89 ? -11.087 -6.201 -4.896 1.00 93.50 89 PHE A O 1
ATOM 722 N N . ALA A 1 90 ? -8.874 -5.903 -4.694 1.00 92.25 90 ALA A N 1
ATOM 723 C CA . ALA A 1 90 ? -8.720 -6.748 -3.511 1.00 92.25 90 ALA A CA 1
ATOM 724 C C . ALA A 1 90 ? -9.580 -6.252 -2.337 1.00 92.25 90 ALA A C 1
ATOM 726 O O . ALA A 1 90 ? -10.267 -7.039 -1.688 1.00 92.25 90 ALA A O 1
ATOM 727 N N . THR A 1 91 ? -9.607 -4.938 -2.107 1.00 91.44 91 THR A N 1
ATOM 728 C CA . THR A 1 91 ? -10.433 -4.320 -1.059 1.00 91.44 91 THR A CA 1
ATOM 729 C C . THR A 1 91 ? -11.923 -4.518 -1.339 1.00 91.44 91 THR A C 1
ATOM 731 O O . THR A 1 91 ? -12.684 -4.851 -0.433 1.00 91.44 91 THR A O 1
ATOM 734 N N . SER A 1 92 ? -12.341 -4.392 -2.601 1.00 92.38 92 SER A N 1
ATOM 735 C CA . SER A 1 92 ? -13.729 -4.631 -3.018 1.00 92.38 92 SER A CA 1
ATOM 736 C C . SER A 1 92 ? -14.149 -6.087 -2.803 1.00 92.38 92 SER A C 1
ATOM 738 O O . SER A 1 92 ? -15.254 -6.341 -2.329 1.00 92.38 92 SER A O 1
ATOM 740 N N . LEU A 1 93 ? -13.263 -7.050 -3.083 1.00 92.94 93 LEU A N 1
ATOM 741 C CA . LEU A 1 93 ? -13.504 -8.465 -2.787 1.00 92.94 93 LEU A CA 1
ATOM 742 C C . LEU A 1 93 ? -13.636 -8.726 -1.285 1.00 92.94 93 LEU A C 1
ATOM 744 O O . LEU A 1 93 ? -14.547 -9.441 -0.871 1.00 92.94 93 LEU A O 1
ATOM 748 N N . LEU A 1 94 ? -12.766 -8.138 -0.461 1.00 90.81 94 LEU A N 1
ATOM 749 C CA . LEU A 1 94 ? -12.851 -8.273 0.996 1.00 90.81 94 LEU A CA 1
ATOM 750 C C . LEU A 1 94 ? -14.173 -7.711 1.531 1.00 90.81 94 LEU A C 1
ATOM 752 O O . LEU A 1 94 ? -14.834 -8.376 2.327 1.00 90.81 94 LEU A O 1
ATOM 756 N N . LEU A 1 95 ? -14.599 -6.539 1.049 1.00 90.88 95 LEU A N 1
ATOM 757 C CA . LEU A 1 95 ? -15.895 -5.949 1.394 1.00 90.88 95 LEU A CA 1
ATOM 758 C C . LEU A 1 95 ? -17.065 -6.825 0.940 1.00 90.88 95 LEU A C 1
ATOM 760 O O . LEU A 1 95 ? -17.999 -7.040 1.710 1.00 90.88 95 LEU A O 1
ATOM 764 N N . LEU A 1 96 ? -17.010 -7.375 -0.275 1.00 93.00 96 LEU A N 1
ATOM 765 C CA . LEU A 1 96 ? -18.026 -8.299 -0.778 1.00 93.00 96 LEU A CA 1
ATOM 766 C C . LEU A 1 96 ? -18.143 -9.536 0.121 1.00 93.00 96 LEU A C 1
ATOM 768 O O . LEU A 1 96 ? -19.252 -9.920 0.498 1.00 93.00 96 LEU A O 1
ATOM 772 N N . PHE A 1 97 ? -17.017 -10.163 0.474 1.00 90.62 97 PHE A N 1
ATOM 773 C CA . PHE A 1 97 ? -17.014 -11.325 1.360 1.00 90.62 97 PHE A CA 1
ATOM 774 C C . PHE A 1 97 ? -17.537 -10.976 2.751 1.00 90.62 97 PHE A C 1
ATOM 776 O O . PHE A 1 97 ? -18.350 -11.729 3.280 1.00 90.62 97 PHE A O 1
ATOM 783 N N . TRP A 1 98 ? -17.143 -9.827 3.301 1.00 87.88 98 TRP A N 1
ATOM 784 C CA . TRP A 1 98 ? -17.628 -9.328 4.586 1.00 87.88 98 TRP A CA 1
ATOM 785 C C . TRP A 1 98 ? -19.145 -9.101 4.597 1.00 87.88 98 TRP A C 1
ATOM 787 O O . TRP A 1 98 ? -19.846 -9.564 5.494 1.00 87.88 98 TRP A O 1
ATOM 797 N N . LEU A 1 99 ? -19.681 -8.423 3.581 1.00 90.94 99 LEU A N 1
ATOM 798 C CA . LEU A 1 99 ? -21.122 -8.191 3.458 1.00 90.94 99 LEU A CA 1
ATOM 799 C C . LEU A 1 99 ? -21.882 -9.509 3.294 1.00 90.94 99 LEU A C 1
ATOM 801 O O . LEU A 1 99 ? -22.926 -9.708 3.910 1.00 90.94 99 LEU A O 1
ATOM 805 N N . LYS A 1 100 ? -21.341 -10.441 2.505 1.00 89.44 100 LYS A N 1
ATOM 806 C CA . LYS A 1 100 ? -21.955 -11.751 2.275 1.00 89.44 100 LYS A CA 1
ATOM 807 C C . LYS A 1 100 ? -21.977 -12.624 3.531 1.00 89.44 100 LYS A C 1
ATOM 809 O O . LYS A 1 100 ? -22.946 -13.355 3.726 1.00 89.44 100 LYS A O 1
ATOM 814 N N . THR A 1 101 ? -20.937 -12.587 4.366 1.00 89.50 101 THR A N 1
ATOM 815 C CA . THR A 1 101 ? -20.917 -13.328 5.638 1.00 89.50 101 THR A CA 1
ATOM 816 C C . THR A 1 101 ? -21.861 -12.714 6.663 1.00 89.50 101 THR A C 1
ATOM 818 O O . THR A 1 101 ? -22.512 -13.467 7.384 1.00 89.50 101 THR A O 1
ATOM 821 N N . HIS A 1 102 ? -21.992 -11.385 6.692 1.00 83.31 102 HIS A N 1
ATOM 822 C CA . HIS A 1 102 ? -22.952 -10.700 7.558 1.00 83.31 102 HIS A CA 1
ATOM 823 C C . HIS A 1 102 ? -24.406 -10.895 7.131 1.00 83.31 102 HIS A C 1
ATOM 825 O O . HIS A 1 102 ? -25.244 -11.075 7.996 1.00 83.31 102 HIS A O 1
ATOM 831 N N . TYR A 1 103 ? -24.715 -10.914 5.832 1.00 81.38 103 TYR A N 1
ATOM 832 C CA . TYR A 1 103 ? -26.086 -11.131 5.349 1.00 81.38 103 TYR A CA 1
ATOM 833 C C . TYR A 1 103 ? -26.613 -12.553 5.614 1.00 81.38 103 TYR A C 1
ATOM 835 O O . TYR A 1 103 ? -27.816 -12.780 5.645 1.00 81.38 103 TYR A O 1
ATOM 843 N N . ARG A 1 104 ? -25.717 -13.536 5.762 1.00 66.62 104 ARG A N 1
ATOM 844 C CA . ARG A 1 104 ? -26.081 -14.932 6.060 1.00 66.62 104 ARG A CA 1
ATOM 845 C C . ARG A 1 104 ? -26.255 -15.226 7.554 1.00 66.62 104 ARG A C 1
ATOM 847 O O . ARG A 1 104 ? -26.639 -16.348 7.876 1.00 66.62 104 ARG A O 1
ATOM 854 N N . ARG A 1 105 ? -25.914 -14.286 8.435 1.00 52.28 105 ARG A N 1
ATOM 855 C CA . ARG A 1 105 ? -26.140 -14.373 9.883 1.00 52.28 105 ARG A CA 1
ATOM 856 C C . ARG A 1 105 ? -27.356 -13.546 10.258 1.00 52.28 105 ARG A C 1
ATOM 858 O O . ARG A 1 105 ? -28.063 -13.998 11.179 1.00 52.28 105 ARG A O 1
#

pLDDT: mean 87.96, std 5.87, range [52.28, 94.88]

Sequence (105 aa):
MLNRLFRELRIEFYWVKKELTRRWHLDTPIGIVGVIVLLSGLGLFLLIGQGIAKIFRAAIPWVTGNSVSTVYWSSIGLALKVSFVFLVFATSLLLLFWLKTHYRR

Radius of gyration: 21.84 Å; chains: 1; bounding box: 45×42×55 Å

Foldseek 3Di:
DVVVVVVVVVVVVVVVVVVCCVVQVCVDPVSVVVVVLVVVLVVQLVVQLVVQLVVQLVCLVVDDDPVNVVSNVVSNVVSNVVSVVVSVVVVVVVVVVVVVVVVVD

Secondary structure (DSSP, 8-state):
-HHHHHHHHHHHHHHHHHHHHHHTTTTSHHHHHHHHHHHHHHHHHHHHHHHHHHHHHTTGGG--TTHHHHHHHHHHHHHHHHHHHHHHHHHHHHHHHHHHHHHT-

Organism: NCBI:txid1076179